Protein AF-A0A534JWH2-F1 (afdb_monomer_lite)

Structure (mmCIF, N/CA/C/O backbone):
data_AF-A0A534JWH2-F1
#
_entry.id   AF-A0A534JWH2-F1
#
loop_
_atom_site.group_PDB
_atom_site.id
_atom_site.type_symbol
_atom_site.label_atom_id
_atom_site.label_alt_id
_atom_site.label_comp_id
_atom_site.label_asym_id
_atom_site.label_entity_id
_atom_site.label_seq_id
_atom_site.pdbx_PDB_ins_code
_atom_site.Cartn_x
_atom_site.Cartn_y
_atom_site.Cartn_z
_atom_site.occupancy
_atom_site.B_iso_or_equiv
_atom_site.auth_seq_id
_atom_site.auth_comp_id
_atom_site.auth_asym_id
_atom_site.auth_atom_id
_atom_site.pdbx_PDB_model_num
ATOM 1 N N . MET A 1 1 ? 3.510 -17.615 -23.435 1.00 38.94 1 MET A N 1
ATOM 2 C CA . MET A 1 1 ? 3.957 -16.577 -22.482 1.00 38.94 1 MET A CA 1
ATOM 3 C C . MET A 1 1 ? 4.678 -17.264 -21.340 1.00 38.94 1 MET A C 1
ATOM 5 O O . MET A 1 1 ? 4.069 -18.072 -20.652 1.00 38.94 1 MET A O 1
ATOM 9 N N . ALA A 1 2 ? 5.990 -17.062 -21.230 1.00 39.25 2 ALA A N 1
ATOM 10 C CA . ALA A 1 2 ? 6.818 -17.754 -20.251 1.00 39.25 2 ALA A CA 1
ATOM 11 C C . ALA A 1 2 ? 6.549 -17.191 -18.849 1.00 39.25 2 ALA A C 1
ATOM 13 O O . ALA A 1 2 ? 6.867 -16.039 -18.563 1.00 39.25 2 ALA A O 1
ATOM 14 N N . ALA A 1 3 ? 5.953 -18.008 -17.983 1.00 42.59 3 ALA A N 1
ATOM 15 C CA . ALA A 1 3 ? 5.888 -17.740 -16.557 1.00 42.59 3 ALA A CA 1
ATOM 16 C C . ALA A 1 3 ? 7.324 -17.710 -16.005 1.00 42.59 3 ALA A C 1
ATOM 18 O O . ALA A 1 3 ? 7.996 -18.742 -15.970 1.00 42.59 3 ALA A O 1
ATOM 19 N N . ARG A 1 4 ? 7.811 -16.533 -15.595 1.00 51.34 4 ARG A N 1
ATOM 20 C CA . ARG A 1 4 ? 9.051 -16.395 -14.816 1.00 51.34 4 ARG A CA 1
ATOM 21 C C . ARG A 1 4 ? 8.847 -17.102 -13.469 1.00 51.34 4 ARG A C 1
ATOM 23 O O . ARG A 1 4 ? 8.349 -16.514 -12.517 1.00 51.34 4 ARG A O 1
ATOM 30 N N . ARG A 1 5 ? 9.202 -18.386 -13.390 1.00 51.00 5 ARG A N 1
ATOM 31 C CA . ARG A 1 5 ? 9.419 -19.087 -12.119 1.00 51.00 5 ARG A CA 1
ATOM 32 C C . ARG A 1 5 ? 10.804 -18.702 -11.592 1.00 51.00 5 ARG A C 1
ATOM 34 O O . ARG A 1 5 ? 11.798 -19.015 -12.237 1.00 51.00 5 ARG A O 1
ATOM 41 N N . GLY A 1 6 ? 10.853 -18.082 -10.413 1.00 64.50 6 GLY A N 1
ATOM 42 C CA . GLY A 1 6 ? 11.973 -18.276 -9.484 1.00 64.50 6 GLY A CA 1
ATOM 43 C C . GLY A 1 6 ? 13.019 -17.169 -9.347 1.00 64.50 6 GLY A C 1
ATOM 44 O O . GLY A 1 6 ? 14.179 -17.494 -9.117 1.00 64.50 6 GLY A O 1
ATOM 45 N N . ARG A 1 7 ? 12.656 -15.885 -9.431 1.00 71.31 7 ARG A N 1
ATOM 46 C CA . ARG A 1 7 ? 13.452 -14.838 -8.768 1.00 71.31 7 ARG A CA 1
ATOM 47 C C . ARG A 1 7 ? 12.619 -14.234 -7.653 1.00 71.31 7 ARG A C 1
ATOM 49 O O . ARG A 1 7 ? 11.486 -13.841 -7.909 1.00 71.31 7 ARG A O 1
ATOM 56 N N . SER A 1 8 ? 13.194 -14.235 -6.453 1.00 83.94 8 SER A N 1
ATOM 57 C CA . SER A 1 8 ? 12.641 -13.526 -5.306 1.00 83.94 8 SER A CA 1
ATOM 58 C C . SER A 1 8 ? 12.444 -12.061 -5.681 1.00 83.94 8 SER A C 1
ATOM 60 O O . SER A 1 8 ? 13.315 -11.471 -6.326 1.00 83.94 8 SER A O 1
ATOM 62 N N . LEU A 1 9 ? 11.298 -11.510 -5.309 1.00 88.75 9 LEU A N 1
ATOM 63 C CA . LEU A 1 9 ? 10.994 -10.089 -5.419 1.00 88.75 9 LEU A CA 1
ATOM 64 C C . LEU A 1 9 ? 11.527 -9.314 -4.216 1.00 88.75 9 LEU A C 1
ATOM 66 O O . LEU A 1 9 ? 11.559 -8.092 -4.268 1.00 88.75 9 LEU A O 1
ATOM 70 N N . VAL A 1 10 ? 11.955 -10.006 -3.155 1.00 88.69 10 VAL A N 1
ATOM 71 C CA . VAL A 1 10 ? 12.491 -9.380 -1.942 1.00 88.69 10 VAL A CA 1
ATOM 72 C C . VAL A 1 10 ? 13.653 -8.442 -2.282 1.00 88.69 10 VAL A C 1
ATOM 74 O O . VAL A 1 10 ? 14.558 -8.804 -3.035 1.00 88.69 10 VAL A O 1
ATOM 77 N N . GLY A 1 11 ? 13.610 -7.234 -1.723 1.00 86.25 11 GLY A N 1
ATOM 78 C CA . GLY A 1 11 ? 14.542 -6.136 -1.970 1.00 86.25 11 GLY A CA 1
ATOM 79 C C . GLY A 1 11 ? 14.211 -5.285 -3.198 1.00 86.25 11 GLY A C 1
ATOM 80 O O . GLY A 1 11 ? 14.865 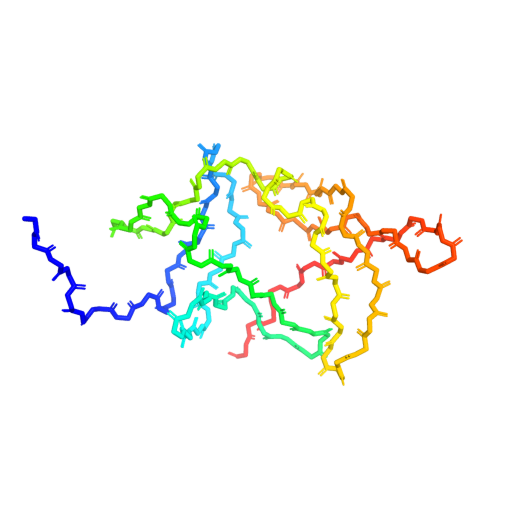-4.268 -3.409 1.00 86.25 11 GLY A O 1
ATOM 81 N N . MET A 1 12 ? 13.218 -5.656 -4.016 1.00 90.44 12 MET A N 1
ATOM 82 C CA . MET A 1 12 ? 12.790 -4.811 -5.133 1.00 90.44 12 MET A CA 1
ATOM 83 C C . MET A 1 12 ? 11.979 -3.622 -4.632 1.00 90.44 12 MET A C 1
ATOM 85 O O . MET A 1 12 ? 11.022 -3.803 -3.878 1.00 90.44 12 MET A O 1
ATOM 89 N N . THR A 1 13 ? 12.310 -2.431 -5.126 1.00 90.88 13 THR A N 1
ATOM 90 C CA . THR A 1 13 ? 11.473 -1.240 -4.973 1.00 90.88 13 THR A CA 1
ATOM 91 C C . THR A 1 13 ? 10.100 -1.485 -5.590 1.00 90.88 13 THR A C 1
ATOM 93 O O . THR A 1 13 ? 9.975 -2.110 -6.652 1.00 90.88 13 THR A O 1
ATOM 96 N N . VAL A 1 14 ? 9.072 -0.974 -4.931 1.00 91.25 14 VAL A N 1
ATOM 97 C CA . VAL A 1 14 ? 7.693 -0.965 -5.397 1.00 91.25 14 VAL A CA 1
ATOM 98 C C . VAL A 1 14 ? 7.318 0.471 -5.696 1.00 91.25 14 VAL A C 1
ATOM 100 O O . VAL A 1 14 ? 7.447 1.336 -4.839 1.00 91.25 14 VAL A O 1
ATOM 103 N N . VAL A 1 15 ? 6.876 0.710 -6.925 1.00 93.50 15 VAL A N 1
ATOM 104 C CA . VAL A 1 15 ? 6.415 2.022 -7.370 1.00 93.50 15 VAL A CA 1
ATOM 105 C C . VAL A 1 15 ? 5.011 1.918 -7.922 1.00 93.50 15 VAL A C 1
ATOM 107 O O . VAL A 1 15 ? 4.639 0.893 -8.509 1.00 93.50 15 VAL A O 1
ATOM 110 N N . ASP A 1 16 ? 4.240 2.977 -7.764 1.00 93.50 16 ASP A N 1
ATOM 111 C CA . ASP A 1 16 ? 2.917 3.052 -8.353 1.00 93.50 16 ASP A CA 1
ATOM 112 C C . ASP A 1 16 ? 2.958 3.369 -9.862 1.00 93.50 16 ASP A C 1
ATOM 114 O O . ASP A 1 16 ? 4.014 3.306 -10.505 1.00 93.50 16 ASP A O 1
ATOM 118 N N . ALA A 1 17 ? 1.793 3.610 -10.468 1.00 92.44 17 ALA A N 1
ATOM 119 C CA . ALA A 1 17 ? 1.712 3.913 -11.898 1.00 92.44 17 ALA A CA 1
ATOM 120 C C . ALA A 1 17 ? 2.278 5.296 -12.276 1.00 92.44 17 ALA A C 1
ATOM 122 O O . ALA A 1 17 ? 2.599 5.509 -13.447 1.00 92.44 17 ALA A O 1
ATOM 123 N N . GLU A 1 18 ? 2.403 6.209 -11.313 1.00 92.19 18 GLU A N 1
ATOM 124 C CA . GLU A 1 18 ? 2.912 7.573 -11.494 1.00 92.19 18 GLU A CA 1
ATOM 125 C C . GLU A 1 18 ? 4.417 7.661 -11.212 1.00 92.19 18 GLU A C 1
ATOM 127 O O . GLU A 1 18 ? 5.086 8.599 -11.640 1.00 92.19 18 GLU A O 1
ATOM 132 N N . GLY A 1 19 ? 4.978 6.614 -10.604 1.00 90.81 19 GLY A N 1
ATOM 133 C CA . GLY A 1 19 ? 6.397 6.493 -10.299 1.00 90.81 19 GLY A CA 1
ATOM 134 C C . GLY A 1 19 ? 6.729 6.784 -8.841 1.00 90.81 19 GLY A C 1
ATOM 135 O O . GLY A 1 19 ? 7.910 6.707 -8.502 1.00 90.81 19 GLY A O 1
ATOM 136 N N . VAL A 1 20 ? 5.716 7.039 -8.007 1.00 90.50 20 VAL A N 1
ATOM 137 C CA . VAL A 1 20 ? 5.861 7.260 -6.567 1.00 90.50 20 VAL A CA 1
ATOM 138 C C . VAL A 1 20 ? 6.368 5.978 -5.920 1.00 90.50 20 VAL A C 1
ATOM 140 O O . VAL A 1 20 ? 5.827 4.890 -6.148 1.00 90.50 20 VAL A O 1
ATOM 143 N N . GLU A 1 21 ? 7.434 6.086 -5.135 1.00 90.56 21 GLU A N 1
ATOM 144 C CA . GLU A 1 21 ? 7.987 4.980 -4.366 1.00 90.56 21 GLU A CA 1
ATOM 145 C C . GLU A 1 21 ? 7.089 4.667 -3.172 1.00 90.56 21 GLU A C 1
ATOM 147 O O . GLU A 1 21 ? 6.878 5.483 -2.286 1.00 90.56 21 GLU A O 1
ATOM 152 N N . VAL A 1 22 ? 6.582 3.439 -3.137 1.00 87.94 22 VAL A N 1
ATOM 153 C CA . VAL A 1 22 ? 5.712 2.932 -2.068 1.00 87.94 22 VAL A CA 1
ATOM 154 C C . VAL A 1 22 ? 6.526 2.222 -0.979 1.00 87.94 22 VAL A C 1
ATOM 156 O O . VAL A 1 22 ? 6.062 2.053 0.144 1.00 87.94 22 VAL A O 1
ATOM 159 N N . GLY A 1 23 ? 7.724 1.745 -1.323 1.00 87.06 23 GLY A N 1
ATOM 160 C CA . GLY A 1 23 ? 8.615 1.011 -0.426 1.00 87.06 23 GLY A CA 1
ATOM 161 C C . GLY A 1 23 ? 9.332 -0.135 -1.137 1.00 87.06 23 GLY A 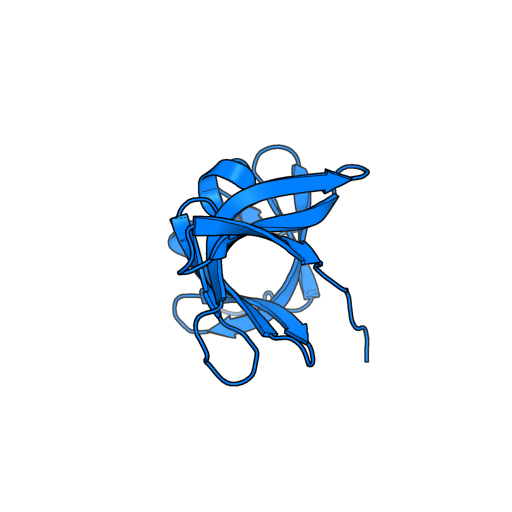C 1
ATOM 162 O O . GLY A 1 23 ? 9.541 -0.099 -2.350 1.00 87.06 23 GLY A O 1
ATOM 163 N N . TYR A 1 24 ? 9.688 -1.187 -0.397 1.00 87.12 24 TYR A N 1
ATOM 164 C CA . TYR A 1 24 ? 10.473 -2.316 -0.909 1.00 87.12 24 TYR A CA 1
ATOM 165 C C . TYR A 1 24 ? 9.836 -3.635 -0.516 1.00 87.12 24 TYR A C 1
ATOM 167 O O . TYR A 1 24 ? 9.323 -3.780 0.582 1.00 87.12 24 TYR A O 1
ATOM 175 N N . VAL A 1 25 ? 9.914 -4.657 -1.361 1.00 87.75 25 VAL A N 1
ATOM 176 C CA . VAL A 1 25 ? 9.399 -5.970 -0.966 1.00 87.75 25 VAL A CA 1
ATOM 177 C C . VAL A 1 25 ? 10.268 -6.547 0.165 1.00 87.75 25 VAL A C 1
ATOM 179 O O . VAL A 1 25 ? 11.403 -6.944 -0.079 1.00 87.75 25 VAL A O 1
ATOM 182 N N . SER A 1 26 ? 9.757 -6.642 1.390 1.00 85.25 26 SER A N 1
ATOM 183 C CA . SER A 1 26 ? 10.431 -7.304 2.518 1.00 85.25 26 SER A CA 1
ATOM 184 C C . SER A 1 26 ? 10.170 -8.815 2.553 1.00 85.25 26 SER A C 1
ATOM 186 O O . SER A 1 26 ? 10.973 -9.582 3.081 1.00 85.25 26 SER A O 1
ATOM 188 N N . GLY A 1 27 ? 9.080 -9.270 1.928 1.00 85.31 27 GLY A N 1
ATOM 189 C CA . GLY A 1 27 ? 8.677 -10.674 1.911 1.00 85.31 27 GLY A CA 1
ATOM 190 C C . GLY A 1 27 ? 7.664 -11.002 0.816 1.00 85.31 27 GLY A C 1
ATOM 191 O O . GLY A 1 27 ? 7.001 -10.126 0.255 1.00 85.31 27 GLY A O 1
ATOM 192 N N . GLU A 1 28 ? 7.512 -12.293 0.524 1.00 85.50 28 GLU A N 1
ATOM 193 C CA . GLU A 1 28 ? 6.549 -12.797 -0.456 1.00 85.50 28 GLU A CA 1
ATOM 194 C C . GLU A 1 28 ? 5.621 -13.845 0.156 1.00 85.50 28 GLU A C 1
ATOM 196 O O . GLU A 1 28 ? 6.064 -14.826 0.750 1.00 85.50 28 GLU A O 1
ATOM 201 N N . GLU A 1 29 ? 4.322 -13.675 -0.069 1.00 87.06 29 GLU A N 1
ATOM 202 C CA . GLU A 1 29 ? 3.291 -14.655 0.260 1.00 87.06 29 GLU A CA 1
ATOM 203 C C . GLU A 1 29 ? 2.494 -15.026 -1.005 1.00 87.06 29 GLU A C 1
ATOM 205 O O . GLU A 1 29 ? 2.542 -14.302 -2.006 1.00 87.06 29 GLU A O 1
ATOM 210 N N . PRO A 1 30 ? 1.730 -16.140 -1.011 1.00 82.00 30 PRO A N 1
ATOM 211 C CA . PRO A 1 30 ? 1.104 -16.663 -2.230 1.00 82.00 30 PRO A CA 1
ATOM 212 C C . PRO A 1 30 ? 0.271 -15.643 -3.024 1.00 82.00 30 PRO A C 1
ATOM 214 O O . PRO A 1 30 ? 0.293 -15.657 -4.255 1.00 82.00 30 PRO A O 1
ATOM 217 N N . ASN A 1 31 ? -0.425 -14.733 -2.331 1.00 85.31 31 ASN A N 1
ATOM 218 C CA . ASN A 1 31 ? -1.330 -13.751 -2.940 1.00 85.31 31 ASN A CA 1
ATOM 219 C C . ASN A 1 31 ? -0.984 -12.292 -2.616 1.00 85.31 31 ASN A C 1
ATOM 221 O O . ASN A 1 31 ? -1.642 -11.387 -3.138 1.00 85.31 31 ASN A O 1
ATOM 225 N N . VAL A 1 32 ? 0.029 -12.049 -1.783 1.00 86.69 32 VAL A N 1
ATOM 226 C CA . VAL A 1 32 ? 0.393 -10.703 -1.329 1.00 86.69 32 VAL A CA 1
ATOM 227 C C . VAL A 1 32 ? 1.908 -10.501 -1.355 1.00 86.69 32 VAL A C 1
ATOM 229 O O . VAL A 1 32 ? 2.679 -11.440 -1.171 1.00 86.69 32 VAL A O 1
ATOM 232 N N . LEU A 1 33 ? 2.327 -9.267 -1.609 1.00 84.00 33 LEU A N 1
ATOM 233 C CA . LEU A 1 33 ? 3.683 -8.785 -1.378 1.00 84.00 33 LEU A CA 1
ATOM 234 C C . LEU A 1 33 ? 3.716 -8.063 -0.038 1.00 84.00 33 LEU A C 1
ATOM 236 O O . LEU A 1 33 ? 2.762 -7.370 0.316 1.00 84.00 33 LEU A O 1
ATOM 240 N N . VAL A 1 34 ? 4.801 -8.232 0.703 1.00 85.75 34 VAL A N 1
ATOM 241 C CA . VAL A 1 34 ? 5.038 -7.490 1.941 1.00 85.75 34 VAL A CA 1
ATOM 242 C C . VAL A 1 34 ? 5.957 -6.340 1.615 1.00 85.75 34 VAL A C 1
ATOM 244 O O . VAL A 1 34 ? 7.021 -6.603 1.075 1.00 85.75 34 VAL A O 1
ATOM 247 N N . LEU A 1 35 ? 5.538 -5.105 1.884 1.00 83.00 35 LEU A N 1
ATOM 248 C CA . LEU A 1 35 ? 6.299 -3.900 1.520 1.00 83.00 35 LEU A CA 1
ATOM 249 C C . LEU A 1 35 ? 7.062 -3.277 2.699 1.00 83.00 35 LEU A C 1
ATOM 251 O O . LEU A 1 35 ? 7.955 -2.461 2.520 1.00 83.00 35 LEU A O 1
ATOM 255 N N . GLY A 1 36 ? 6.685 -3.649 3.915 1.00 69.06 36 GLY A N 1
ATOM 256 C CA . GLY A 1 36 ? 7.282 -3.148 5.141 1.00 69.06 36 GLY A CA 1
ATOM 257 C C . GLY A 1 36 ? 6.785 -3.983 6.304 1.00 69.06 36 GLY A C 1
ATOM 258 O O . GLY A 1 36 ? 5.615 -4.374 6.333 1.00 69.06 36 GLY A O 1
ATOM 259 N N . GLU A 1 37 ? 7.690 -4.307 7.216 1.00 59.25 37 GLU A N 1
ATOM 260 C CA . GLU A 1 37 ? 7.411 -5.003 8.467 1.00 59.25 37 GLU A CA 1
ATOM 261 C C . GLU A 1 37 ? 8.237 -4.304 9.545 1.00 59.25 37 GLU A C 1
ATOM 263 O O . GLU A 1 37 ? 9.464 -4.319 9.498 1.00 59.25 37 GLU A O 1
ATOM 268 N N . GLY A 1 38 ? 7.554 -3.622 10.460 1.00 55.16 38 GLY A N 1
ATOM 269 C CA . GLY A 1 38 ? 8.159 -2.887 11.563 1.00 55.16 38 GLY A CA 1
ATOM 270 C C . GLY A 1 38 ? 7.436 -3.189 12.869 1.00 55.16 38 GLY A C 1
ATOM 271 O O . GLY A 1 38 ? 6.389 -3.837 12.883 1.00 55.16 38 GLY A O 1
ATOM 272 N N . SER A 1 39 ? 7.966 -2.689 13.984 1.00 47.31 39 SER A N 1
ATOM 273 C CA . SER A 1 39 ? 7.351 -2.870 15.308 1.00 47.31 39 SER A CA 1
ATOM 274 C C . SER A 1 39 ? 5.920 -2.330 15.395 1.00 47.31 39 SER A C 1
ATOM 276 O O . SER A 1 39 ? 5.153 -2.799 16.228 1.00 47.31 39 SER A O 1
ATOM 278 N N . ALA A 1 40 ? 5.562 -1.373 14.533 1.00 53.34 40 ALA A N 1
ATOM 279 C CA . ALA A 1 40 ? 4.243 -0.750 14.476 1.00 53.34 40 ALA A CA 1
ATOM 280 C C . ALA A 1 40 ? 3.234 -1.468 13.557 1.00 53.34 40 ALA A C 1
ATOM 282 O O . ALA A 1 40 ? 2.045 -1.176 13.622 1.00 53.34 40 ALA A O 1
ATOM 283 N N . GLY A 1 41 ? 3.670 -2.393 12.692 1.00 64.31 41 GLY A N 1
ATOM 284 C CA . GLY A 1 41 ? 2.757 -3.080 11.778 1.00 64.31 41 GLY A CA 1
ATOM 285 C C . GLY A 1 41 ? 3.403 -3.574 10.490 1.00 64.31 41 GLY A C 1
ATOM 286 O O . GLY A 1 41 ? 4.622 -3.530 10.301 1.00 64.31 41 GLY A O 1
ATOM 287 N N . ARG A 1 42 ? 2.558 -4.076 9.584 1.00 71.94 42 ARG A N 1
ATOM 288 C CA . ARG A 1 42 ? 2.992 -4.675 8.319 1.00 71.94 42 ARG A CA 1
ATOM 289 C C . ARG A 1 42 ? 2.101 -4.265 7.149 1.00 71.94 42 ARG A C 1
ATOM 291 O O . ARG A 1 42 ? 0.901 -4.531 7.155 1.00 71.94 42 ARG A O 1
ATOM 298 N N . LEU A 1 43 ? 2.708 -3.753 6.075 1.00 79.06 43 LEU A N 1
ATOM 299 C CA . LEU A 1 43 ? 2.005 -3.416 4.835 1.00 79.06 43 LEU A CA 1
ATOM 300 C C . LEU A 1 43 ? 1.963 -4.625 3.887 1.00 79.06 43 LEU A C 1
ATOM 302 O O . LEU A 1 43 ? 2.991 -5.084 3.379 1.00 79.06 43 LEU A O 1
ATOM 306 N N . ARG A 1 44 ? 0.757 -5.151 3.638 1.00 84.00 44 ARG A N 1
ATOM 307 C CA . ARG A 1 44 ? 0.500 -6.257 2.699 1.00 84.00 44 ARG A CA 1
ATOM 308 C C . ARG A 1 44 ? -0.244 -5.754 1.468 1.00 84.00 44 ARG A C 1
ATOM 310 O O . ARG A 1 44 ? -1.395 -5.342 1.561 1.00 84.00 44 ARG A O 1
ATOM 317 N N . LEU A 1 45 ? 0.366 -5.896 0.297 1.00 86.69 45 LEU A N 1
ATOM 318 C CA . LEU A 1 45 ? -0.242 -5.521 -0.972 1.00 86.69 45 LEU A CA 1
ATOM 319 C C . LEU A 1 45 ? -0.663 -6.752 -1.775 1.00 86.69 45 LEU A C 1
ATOM 321 O O . LEU A 1 45 ? 0.146 -7.620 -2.091 1.00 86.69 45 LEU A O 1
ATOM 325 N N . GLY A 1 46 ? -1.931 -6.817 -2.178 1.00 86.94 46 GLY A N 1
ATOM 326 C CA . GLY A 1 46 ? -2.418 -7.889 -3.045 1.00 86.94 46 GLY A CA 1
ATOM 327 C C . GLY A 1 46 ? -1.704 -7.912 -4.399 1.00 86.94 46 GLY A C 1
ATOM 328 O O . GLY A 1 46 ? -1.695 -6.916 -5.117 1.00 86.94 46 GLY A O 1
ATOM 329 N N . ARG A 1 47 ? -1.214 -9.084 -4.826 1.00 88.81 47 ARG A N 1
ATOM 330 C CA . ARG A 1 47 ? -0.565 -9.272 -6.142 1.00 88.81 47 ARG A CA 1
ATOM 331 C C . ARG A 1 47 ? -1.451 -8.861 -7.326 1.00 88.81 47 ARG A C 1
ATOM 333 O O . ARG A 1 47 ? -0.946 -8.583 -8.407 1.00 88.81 47 ARG A O 1
ATOM 340 N N . ARG A 1 48 ? -2.770 -8.767 -7.123 1.00 90.44 48 ARG A N 1
ATOM 341 C CA . ARG A 1 48 ? -3.740 -8.236 -8.097 1.00 90.44 48 ARG A CA 1
ATOM 342 C C . ARG A 1 48 ? -3.454 -6.795 -8.529 1.00 90.44 48 ARG A C 1
ATOM 344 O O . ARG A 1 48 ? -3.844 -6.441 -9.639 1.00 90.44 48 ARG A O 1
ATOM 351 N N . PHE A 1 49 ? -2.797 -6.002 -7.682 1.00 90.19 49 PHE A N 1
ATOM 352 C CA . PHE A 1 49 ? -2.425 -4.616 -7.962 1.00 90.19 49 PHE A CA 1
ATOM 353 C C . PHE A 1 49 ? -1.098 -4.496 -8.713 1.00 90.19 49 PHE A C 1
ATOM 355 O O . PHE A 1 49 ? -0.784 -3.418 -9.196 1.00 90.19 49 PHE A O 1
ATOM 362 N N . VAL A 1 50 ? -0.343 -5.588 -8.869 1.00 90.94 50 VAL A N 1
ATOM 363 C CA . VAL A 1 50 ? 0.915 -5.589 -9.622 1.00 90.94 50 VAL A CA 1
ATOM 364 C C . VAL A 1 50 ? 0.613 -5.585 -11.118 1.00 90.94 50 VAL A C 1
ATOM 366 O O . VAL A 1 50 ? -0.075 -6.470 -11.632 1.00 90.94 50 VAL A O 1
ATOM 369 N N . SER A 1 51 ? 1.130 -4.577 -11.812 1.00 93.00 51 SER A N 1
ATOM 370 C CA . SER A 1 51 ? 1.066 -4.423 -13.266 1.00 93.00 51 SER A CA 1
ATOM 371 C C . SER A 1 51 ? 2.222 -5.152 -13.952 1.00 93.00 51 SER A C 1
ATOM 373 O O . SER A 1 51 ? 2.023 -5.864 -14.938 1.00 93.00 51 SER A O 1
ATOM 375 N N . GLY A 1 52 ? 3.431 -5.050 -13.390 1.00 90.94 52 GLY A N 1
ATOM 376 C CA . GLY A 1 52 ? 4.622 -5.652 -13.976 1.00 90.94 52 GLY A CA 1
ATOM 377 C C . GLY A 1 52 ? 5.791 -5.773 -13.007 1.00 90.94 52 GLY A C 1
ATOM 378 O O . GLY A 1 52 ? 5.836 -5.116 -11.971 1.00 90.94 52 GLY A O 1
ATOM 379 N N . VAL A 1 53 ? 6.737 -6.644 -13.366 1.00 91.44 53 VAL A N 1
ATOM 380 C CA . VAL A 1 53 ? 8.002 -6.842 -12.649 1.00 91.44 53 VAL A CA 1
ATOM 381 C C . VAL A 1 53 ? 9.130 -6.923 -13.673 1.00 91.44 53 VAL A C 1
ATOM 383 O O . VAL A 1 53 ? 9.251 -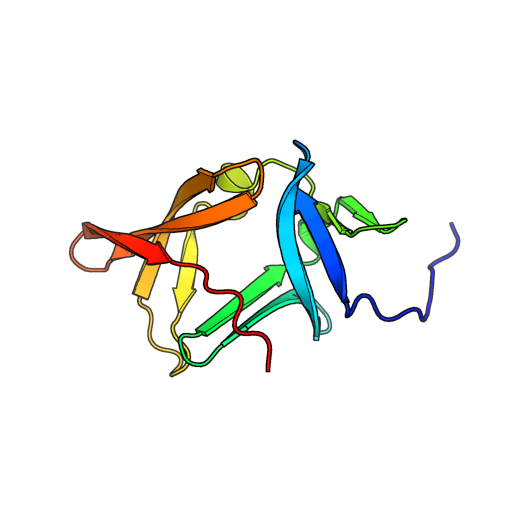7.913 -14.407 1.00 91.44 53 VAL A O 1
ATOM 386 N N . VAL A 1 54 ? 9.950 -5.874 -13.725 1.00 87.25 54 VAL A N 1
ATOM 387 C CA . VAL A 1 54 ? 11.141 -5.811 -14.587 1.00 87.25 54 VAL A CA 1
ATOM 388 C C . VAL A 1 54 ? 12.367 -5.545 -13.720 1.00 87.25 54 VAL A C 1
ATOM 390 O O . VAL A 1 54 ? 12.978 -6.510 -13.263 1.00 87.25 54 VAL A O 1
ATOM 393 N N . ASP A 1 55 ? 12.657 -4.273 -13.446 1.00 87.00 55 ASP A N 1
ATOM 394 C CA . ASP A 1 55 ? 13.737 -3.832 -12.548 1.00 87.00 55 ASP A CA 1
ATOM 395 C C . ASP A 1 55 ? 13.203 -3.409 -11.169 1.00 87.00 55 ASP A C 1
ATOM 397 O O . ASP A 1 55 ? 13.943 -3.340 -10.195 1.00 87.00 55 ASP A O 1
ATOM 401 N N . ARG A 1 56 ? 11.893 -3.158 -11.102 1.00 90.44 56 ARG A N 1
ATOM 402 C CA . ARG A 1 56 ? 11.097 -2.820 -9.921 1.00 90.44 56 ARG A CA 1
ATOM 403 C C . ARG A 1 56 ? 9.716 -3.465 -10.054 1.00 90.44 56 ARG A C 1
ATOM 405 O O . ARG A 1 56 ? 9.354 -3.930 -11.145 1.00 90.44 56 ARG A O 1
ATOM 412 N N . VAL A 1 57 ? 8.954 -3.499 -8.968 1.00 91.94 57 VAL A N 1
ATOM 413 C CA . VAL A 1 57 ? 7.534 -3.868 -8.997 1.00 91.94 57 VAL A CA 1
ATOM 414 C C . VAL A 1 57 ? 6.732 -2.614 -9.327 1.00 91.94 57 VAL A C 1
ATOM 416 O O . VAL A 1 57 ? 6.828 -1.624 -8.614 1.00 91.94 57 VAL A O 1
ATOM 419 N N . THR A 1 58 ? 5.946 -2.649 -10.399 1.00 94.25 58 THR A N 1
ATOM 420 C CA . THR A 1 58 ? 5.087 -1.526 -10.803 1.00 94.25 58 THR A CA 1
ATOM 421 C C . THR A 1 58 ? 3.632 -1.865 -10.525 1.00 94.25 58 THR A C 1
ATOM 423 O O . THR A 1 58 ? 3.178 -2.958 -10.890 1.00 94.25 58 THR A O 1
ATOM 426 N N . LEU A 1 59 ? 2.894 -0.948 -9.901 1.00 93.88 59 LEU A N 1
ATOM 427 C CA . LEU A 1 59 ? 1.473 -1.126 -9.607 1.00 93.88 59 LEU A CA 1
ATOM 428 C C . LEU A 1 59 ? 0.569 -0.675 -10.766 1.00 93.88 59 LEU A C 1
ATOM 430 O O . LEU A 1 59 ? 1.016 -0.093 -11.749 1.00 93.88 59 LEU A O 1
ATOM 434 N N . LYS A 1 60 ? -0.713 -1.041 -10.698 1.00 92.50 60 LYS A N 1
ATOM 435 C CA . LYS A 1 60 ? -1.713 -0.800 -11.755 1.00 92.50 60 LYS A CA 1
ATOM 436 C C . LYS A 1 60 ? -2.331 0.602 -11.751 1.00 92.50 60 LYS A C 1
ATOM 438 O O . LYS A 1 60 ? -3.042 0.910 -12.701 1.00 92.50 60 LYS A O 1
ATOM 443 N N . GLY A 1 61 ? -2.095 1.402 -10.718 1.00 91.88 61 GLY A N 1
ATOM 444 C CA . GLY A 1 61 ? -2.666 2.738 -10.541 1.00 91.88 61 GLY A CA 1
ATOM 445 C C . GLY A 1 61 ? -1.902 3.536 -9.480 1.00 91.88 61 GLY A C 1
ATOM 446 O O . GLY A 1 61 ? -0.909 3.005 -8.968 1.00 91.88 61 GLY A O 1
ATOM 447 N N . PRO A 1 62 ? -2.340 4.769 -9.180 1.00 91.50 62 PRO A N 1
ATOM 448 C CA . PRO A 1 62 ? -1.771 5.617 -8.133 1.00 91.50 62 PRO A CA 1
ATOM 449 C C . PRO A 1 62 ? -1.934 5.006 -6.738 1.00 91.50 62 PRO A C 1
ATOM 451 O O . PRO A 1 62 ? -2.891 4.266 -6.478 1.00 91.50 62 PRO A O 1
ATOM 454 N N . SER A 1 63 ? -1.023 5.341 -5.826 1.00 88.44 63 SER A N 1
ATOM 455 C CA . SER A 1 63 ? -1.041 4.862 -4.437 1.00 88.44 63 SER A CA 1
ATOM 456 C C . SER A 1 63 ? -2.358 5.193 -3.729 1.00 88.44 63 SER A C 1
ATOM 458 O O . SER A 1 63 ? -2.986 4.288 -3.169 1.00 88.44 63 SER A O 1
ATOM 460 N N . ALA A 1 64 ? -2.838 6.435 -3.844 1.00 88.69 64 ALA A N 1
ATOM 461 C CA . ALA A 1 64 ? -4.111 6.876 -3.271 1.00 88.69 64 ALA A CA 1
ATOM 462 C C . ALA A 1 64 ? -5.289 5.971 -3.677 1.00 88.69 64 ALA A C 1
ATOM 464 O O . ALA A 1 64 ? -6.070 5.535 -2.833 1.00 88.69 64 ALA A O 1
ATOM 465 N N . GLU A 1 65 ? -5.389 5.607 -4.959 1.00 91.25 65 GLU A N 1
ATOM 466 C CA . GLU A 1 65 ? -6.475 4.753 -5.459 1.00 91.25 65 GLU A CA 1
ATOM 467 C C . GLU A 1 65 ? -6.347 3.297 -4.998 1.00 91.25 65 GLU A C 1
ATOM 469 O O . GLU A 1 65 ? -7.348 2.622 -4.751 1.00 91.25 65 GLU A O 1
ATOM 474 N N . ILE A 1 66 ? -5.116 2.786 -4.914 1.00 89.94 66 ILE A N 1
ATOM 475 C CA . ILE A 1 66 ? -4.849 1.394 -4.537 1.00 89.94 66 ILE A CA 1
ATOM 476 C C . ILE A 1 66 ? -5.098 1.166 -3.047 1.00 89.94 66 ILE A C 1
ATOM 478 O O . ILE A 1 66 ? -5.617 0.108 -2.670 1.00 89.94 66 ILE A O 1
ATOM 482 N N . PHE A 1 67 ? -4.683 2.120 -2.214 1.00 88.50 67 PHE A N 1
ATOM 483 C CA . PHE A 1 67 ? -4.751 1.998 -0.765 1.00 88.50 67 PHE A CA 1
ATOM 484 C C . PHE A 1 67 ? -6.081 2.479 -0.189 1.00 88.50 67 PHE A C 1
ATOM 486 O O . PHE A 1 67 ? -6.472 1.984 0.866 1.00 88.50 67 PHE A O 1
ATOM 493 N N . ALA A 1 68 ? -6.819 3.353 -0.8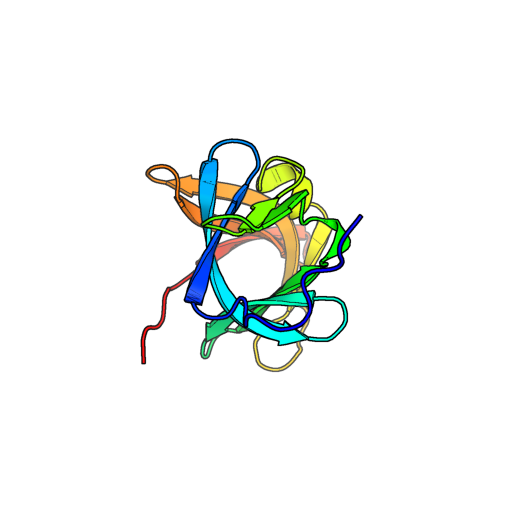79 1.00 90.56 68 ALA A N 1
ATOM 494 C CA . ALA A 1 68 ? -8.137 3.792 -0.434 1.00 90.56 68 ALA A CA 1
ATOM 495 C C . ALA A 1 68 ? -9.080 2.611 -0.142 1.00 90.56 68 ALA A C 1
ATOM 497 O O . ALA A 1 68 ? -9.254 1.680 -0.934 1.00 90.56 68 ALA A O 1
ATOM 498 N N . GLY A 1 69 ? -9.726 2.663 1.021 1.00 88.50 69 GLY A N 1
ATOM 499 C CA . GLY A 1 69 ? -10.659 1.641 1.481 1.00 88.50 69 GLY A CA 1
ATOM 500 C C . GLY A 1 69 ? -10.002 0.387 2.061 1.00 88.50 69 GLY A C 1
ATOM 501 O O . GLY A 1 69 ? -10.724 -0.537 2.438 1.00 88.50 69 GLY A O 1
ATOM 502 N N . LEU A 1 70 ? -8.669 0.315 2.136 1.00 87.44 70 LEU A N 1
ATOM 503 C CA . LEU A 1 70 ? -7.998 -0.787 2.819 1.00 87.44 70 LEU A CA 1
ATOM 504 C C . LEU A 1 70 ? -8.047 -0.607 4.336 1.00 87.44 70 LEU A C 1
ATOM 506 O O . LEU A 1 70 ? -7.921 0.501 4.853 1.00 87.44 70 LEU A O 1
ATOM 510 N N . ASN A 1 71 ? -8.185 -1.729 5.040 1.00 86.75 71 ASN A N 1
ATOM 511 C CA . ASN A 1 71 ? -8.072 -1.762 6.491 1.00 86.75 71 ASN A CA 1
ATOM 512 C C . ASN A 1 71 ? -6.608 -1.592 6.898 1.00 86.75 71 ASN A C 1
ATOM 514 O O . ASN A 1 71 ? -5.734 -2.292 6.378 1.00 86.75 71 ASN A O 1
ATOM 518 N N . VAL A 1 72 ? -6.377 -0.727 7.875 1.00 83.75 72 VAL A N 1
ATOM 519 C CA . VAL A 1 72 ? -5.113 -0.610 8.593 1.00 83.75 72 VAL A CA 1
ATOM 520 C C . VAL A 1 72 ? -5.219 -1.433 9.864 1.00 83.75 72 VAL A C 1
ATOM 522 O O . VAL A 1 72 ? -6.199 -1.343 10.603 1.00 83.75 72 VAL A O 1
ATOM 525 N N . ILE A 1 73 ? -4.224 -2.287 10.067 1.00 82.62 73 ILE A N 1
ATOM 526 C CA . ILE A 1 73 ? -4.116 -3.184 11.211 1.00 82.62 73 ILE A CA 1
ATOM 527 C C . ILE A 1 73 ? -2.715 -2.983 11.779 1.00 82.62 73 ILE A C 1
ATOM 529 O O . ILE A 1 73 ? -1.753 -2.923 11.004 1.00 82.62 73 ILE A O 1
ATOM 533 N N . ASP A 1 74 ? -2.604 -2.859 13.094 1.00 77.94 74 ASP A N 1
ATOM 534 C CA . ASP A 1 74 ? -1.311 -2.743 13.760 1.00 77.94 74 ASP A CA 1
ATOM 535 C C . ASP A 1 74 ? -0.561 -4.090 13.823 1.00 77.94 74 ASP A C 1
ATOM 537 O O . ASP A 1 74 ? -0.962 -5.104 13.235 1.00 77.94 74 ASP A O 1
ATOM 541 N N . SER A 1 75 ? 0.589 -4.105 14.496 1.00 73.81 75 SER A N 1
ATOM 542 C CA . SER A 1 75 ? 1.413 -5.306 14.665 1.00 73.81 75 SER A CA 1
ATOM 543 C C . SER A 1 75 ? 0.785 -6.375 15.567 1.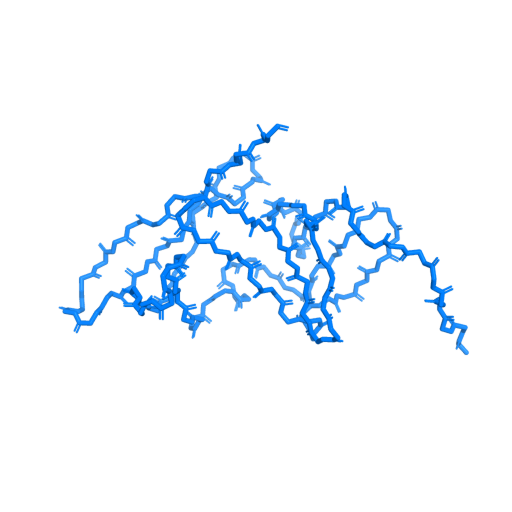00 73.81 75 SER A C 1
ATOM 545 O O . SER A 1 75 ? 1.109 -7.554 15.396 1.00 73.81 75 SER A O 1
ATOM 547 N N . ASP A 1 76 ? -0.130 -6.001 16.463 1.00 80.69 76 ASP A N 1
ATOM 548 C CA . ASP A 1 76 ? -0.849 -6.914 17.357 1.00 80.69 76 ASP A CA 1
ATOM 549 C C . ASP A 1 76 ? -2.089 -7.535 16.687 1.00 80.69 76 ASP A C 1
ATOM 551 O O . ASP A 1 76 ? -2.681 -8.495 17.194 1.00 80.69 76 ASP A O 1
ATOM 555 N N . GLY A 1 77 ? -2.440 -7.060 15.490 1.00 80.56 77 GLY A N 1
ATOM 556 C CA . GLY A 1 77 ? -3.592 -7.532 14.732 1.00 80.56 77 GLY A CA 1
ATOM 557 C C . GLY A 1 77 ? -4.873 -6.762 15.048 1.00 80.56 77 GLY A C 1
ATOM 558 O O . GLY A 1 77 ? -5.951 -7.210 14.643 1.00 80.56 77 GLY A O 1
ATOM 559 N N . GLU A 1 78 ? -4.771 -5.634 15.751 1.00 84.88 78 GLU A N 1
ATOM 560 C CA . GLU A 1 78 ? -5.894 -4.766 16.078 1.00 84.88 78 GLU A CA 1
ATOM 561 C C . GLU A 1 78 ? -6.219 -3.836 14.907 1.00 84.88 78 GLU A C 1
ATOM 563 O O . GLU A 1 78 ? -5.345 -3.349 14.186 1.00 84.88 78 GLU A O 1
ATOM 568 N N . PHE A 1 79 ? -7.514 -3.633 14.675 1.00 85.06 79 PHE A N 1
ATOM 569 C CA . PHE A 1 79 ? -7.989 -2.745 13.628 1.00 85.06 79 PHE A CA 1
ATOM 570 C C . PHE A 1 79 ? -7.779 -1.287 14.044 1.00 85.06 79 PHE A C 1
ATOM 572 O O . PHE A 1 79 ? -8.270 -0.859 15.080 1.00 85.06 79 PHE A O 1
ATOM 579 N N . VAL A 1 80 ? -7.080 -0.529 13.203 1.00 86.19 80 VAL A N 1
ATOM 580 C CA . VAL A 1 80 ? -6.786 0.893 13.432 1.00 86.19 80 VAL A CA 1
ATOM 581 C C . VAL A 1 80 ? -7.782 1.785 12.691 1.00 86.19 80 VAL A C 1
ATOM 583 O O . VAL A 1 80 ? -8.164 2.839 13.188 1.00 86.19 80 VAL A O 1
ATOM 586 N N . GLY A 1 81 ? -8.207 1.382 11.492 1.00 90.00 81 GLY A N 1
ATOM 587 C CA . GLY A 1 81 ? -9.131 2.172 10.683 1.00 90.00 81 GLY A CA 1
ATOM 588 C C . GLY A 1 81 ? -9.092 1.830 9.198 1.00 90.00 81 GLY A C 1
ATOM 589 O O . GLY A 1 81 ? -8.530 0.816 8.779 1.00 90.00 81 GLY A O 1
ATOM 590 N N . ILE A 1 82 ? -9.698 2.690 8.381 1.00 90.88 82 ILE A N 1
ATOM 591 C CA . ILE A 1 82 ? -9.759 2.558 6.921 1.00 90.88 82 ILE A CA 1
ATOM 592 C C . ILE A 1 82 ? -8.966 3.688 6.273 1.00 90.88 82 ILE A C 1
ATOM 594 O O . ILE A 1 82 ? -9.213 4.859 6.551 1.00 90.88 82 ILE A O 1
ATOM 598 N N . VAL A 1 83 ? -8.060 3.355 5.355 1.00 91.12 83 VAL A N 1
ATOM 599 C CA . VAL A 1 83 ? -7.344 4.362 4.561 1.00 91.12 83 VAL A CA 1
ATOM 600 C C . VAL A 1 83 ? -8.345 5.169 3.734 1.00 91.12 83 VAL A C 1
ATOM 602 O O . VAL A 1 83 ? -9.136 4.615 2.963 1.00 91.12 83 VAL A O 1
ATOM 605 N N . ARG A 1 84 ? -8.301 6.489 3.878 1.00 93.25 84 ARG A N 1
ATOM 606 C CA . ARG A 1 84 ? -9.078 7.445 3.084 1.00 93.25 84 ARG A CA 1
ATOM 607 C C . ARG A 1 84 ? -8.243 8.146 2.037 1.00 93.25 84 ARG A C 1
ATOM 609 O O . ARG A 1 84 ? -8.780 8.435 0.973 1.00 93.25 84 ARG A O 1
ATOM 616 N N . ASP A 1 85 ? -6.974 8.384 2.336 1.00 91.62 85 ASP A N 1
ATOM 617 C CA . ASP A 1 85 ? -6.061 9.069 1.433 1.00 91.62 85 ASP A CA 1
ATOM 618 C C . ASP A 1 85 ? -4.600 8.697 1.727 1.00 91.62 85 ASP A C 1
ATOM 620 O O . ASP A 1 85 ? -4.299 8.066 2.749 1.00 91.62 85 ASP A O 1
ATOM 624 N N . THR A 1 86 ? -3.695 9.103 0.843 1.00 89.88 86 THR A N 1
ATOM 625 C CA . THR A 1 86 ? -2.243 8.993 1.017 1.00 89.88 86 THR A CA 1
ATOM 626 C C . THR A 1 86 ? -1.608 10.374 1.096 1.00 89.88 86 THR A C 1
ATOM 628 O O . THR A 1 86 ? -2.099 11.344 0.527 1.00 89.88 86 THR A O 1
ATOM 631 N N . ASN A 1 87 ? -0.499 10.470 1.819 1.00 88.69 87 ASN A N 1
ATOM 632 C CA . ASN A 1 87 ? 0.357 11.641 1.813 1.00 88.69 87 ASN A CA 1
ATOM 633 C C . ASN A 1 87 ? 1.719 11.249 1.240 1.00 88.69 87 ASN A C 1
ATOM 635 O O . ASN A 1 87 ? 2.339 10.276 1.673 1.00 88.69 87 ASN A O 1
ATOM 639 N N . GLU A 1 88 ? 2.159 12.014 0.251 1.00 88.62 88 GLU A N 1
ATOM 640 C CA . GLU A 1 88 ? 3.346 11.740 -0.546 1.00 88.62 88 GLU A CA 1
ATOM 641 C C . GLU A 1 88 ? 4.291 12.939 -0.443 1.00 88.62 88 GLU A C 1
ATOM 643 O O . GLU A 1 88 ? 3.872 14.094 -0.556 1.00 88.62 88 GLU A O 1
ATOM 648 N N . ALA A 1 89 ? 5.571 12.667 -0.214 1.00 86.44 89 ALA A N 1
ATOM 649 C CA . ALA A 1 89 ? 6.617 13.671 -0.115 1.00 86.44 89 ALA A CA 1
ATOM 650 C C . ALA A 1 89 ? 7.812 13.237 -0.967 1.00 86.44 89 ALA A C 1
ATOM 652 O O . ALA A 1 89 ? 8.282 12.110 -0.847 1.00 86.44 89 ALA A O 1
ATOM 653 N N . ASP A 1 90 ? 8.295 14.132 -1.833 1.00 87.94 90 ASP A N 1
ATOM 654 C CA . ASP A 1 90 ? 9.450 13.889 -2.712 1.00 87.94 90 ASP A CA 1
ATOM 655 C C . ASP A 1 90 ? 9.338 12.600 -3.559 1.00 87.94 90 ASP A C 1
ATOM 657 O O . ASP A 1 90 ? 10.296 11.838 -3.678 1.00 87.94 90 ASP A O 1
ATOM 661 N N . ASP A 1 91 ? 8.162 12.358 -4.153 1.00 87.56 91 ASP A N 1
ATOM 662 C CA . ASP A 1 91 ? 7.829 11.147 -4.927 1.00 87.56 91 ASP A CA 1
ATOM 663 C C . ASP A 1 91 ? 7.931 9.838 -4.112 1.00 87.56 91 ASP A C 1
ATOM 665 O O . ASP A 1 91 ? 8.129 8.758 -4.673 1.00 87.56 91 ASP A O 1
ATOM 669 N N . VAL A 1 92 ? 7.781 9.914 -2.786 1.00 86.12 92 VAL A N 1
ATOM 670 C CA . VAL A 1 92 ? 7.745 8.768 -1.866 1.00 86.12 92 VAL A CA 1
ATOM 671 C C . VAL A 1 92 ? 6.458 8.806 -1.041 1.00 86.12 92 VAL A C 1
ATOM 673 O O . VAL A 1 92 ? 6.044 9.859 -0.558 1.00 86.12 92 VAL A O 1
ATOM 676 N N . LEU A 1 93 ? 5.828 7.647 -0.851 1.00 86.44 93 LEU A N 1
ATOM 677 C CA . LEU A 1 93 ? 4.705 7.484 0.064 1.00 86.44 93 LEU A CA 1
ATOM 678 C C . LEU A 1 93 ? 5.197 7.633 1.510 1.00 86.44 93 LEU A C 1
ATOM 680 O O . LEU A 1 93 ? 5.891 6.762 2.032 1.00 86.44 93 LEU A O 1
ATOM 684 N N . ASP A 1 94 ? 4.809 8.731 2.150 1.00 85.62 94 ASP A N 1
ATOM 685 C CA . ASP A 1 94 ? 5.231 9.089 3.504 1.00 85.62 94 ASP A CA 1
ATOM 686 C C . ASP A 1 94 ? 4.259 8.544 4.557 1.00 85.62 94 ASP A C 1
ATOM 688 O O . ASP A 1 94 ? 4.661 7.985 5.582 1.00 85.62 94 ASP A O 1
ATOM 692 N N . SER A 1 95 ? 2.954 8.691 4.314 1.00 86.88 95 SER A N 1
ATOM 693 C CA . SER A 1 95 ? 1.951 8.348 5.319 1.00 86.88 95 SER A CA 1
ATOM 694 C C . SER A 1 95 ? 0.554 8.062 4.759 1.00 86.88 95 SER A C 1
ATOM 696 O O . SER A 1 95 ? 0.217 8.425 3.631 1.00 86.88 95 SER A O 1
ATOM 698 N N . PHE A 1 96 ? -0.267 7.365 5.550 1.00 89.88 96 PHE A N 1
ATOM 699 C CA . PHE A 1 96 ? -1.674 7.093 5.251 1.00 89.88 96 PHE A CA 1
ATOM 700 C C . PHE A 1 96 ? -2.586 7.968 6.100 1.00 89.88 96 PHE A C 1
ATOM 702 O O . PHE A 1 96 ? -2.475 7.984 7.325 1.00 89.88 96 PHE A O 1
ATOM 709 N N . ILE A 1 97 ? -3.568 8.601 5.465 1.00 90.62 97 ILE A N 1
ATOM 710 C CA . ILE A 1 97 ? -4.661 9.255 6.176 1.00 90.62 97 ILE A CA 1
ATOM 711 C C . ILE A 1 97 ? -5.757 8.214 6.399 1.00 90.62 97 ILE A C 1
ATOM 713 O O . ILE A 1 97 ? -6.347 7.698 5.448 1.00 90.62 97 ILE A O 1
ATOM 717 N N . VAL A 1 98 ? -6.021 7.893 7.659 1.00 91.19 98 VAL A N 1
ATOM 718 C CA . VAL A 1 98 ? -6.896 6.798 8.085 1.00 91.19 98 VAL A CA 1
ATOM 719 C C . VAL A 1 98 ? -8.084 7.367 8.851 1.00 91.19 98 VAL A C 1
ATOM 721 O O . VAL A 1 98 ? -7.914 8.235 9.697 1.00 91.19 98 VAL A O 1
ATOM 724 N N . GLU A 1 99 ? -9.288 6.885 8.554 1.00 93.19 99 GLU A N 1
ATOM 725 C CA . GLU A 1 99 ? -10.472 7.124 9.381 1.00 93.19 99 GLU A CA 1
ATOM 726 C C . GLU A 1 99 ? -10.627 5.968 10.370 1.00 93.19 99 GLU A C 1
ATOM 728 O O . GLU A 1 99 ? -10.762 4.813 9.951 1.00 93.19 99 GLU A O 1
ATOM 733 N N . ASP A 1 100 ? -10.580 6.276 11.663 1.00 89.44 100 ASP A N 1
ATOM 734 C CA . ASP A 1 100 ? -10.766 5.298 12.736 1.00 89.44 100 ASP A CA 1
ATOM 735 C C . ASP A 1 100 ? -12.251 4.984 13.010 1.00 89.44 100 ASP A C 1
ATOM 737 O O . ASP A 1 100 ? -13.167 5.474 12.341 1.00 89.44 100 ASP A O 1
ATOM 741 N N . GLU A 1 101 ? -12.511 4.131 14.004 1.00 89.75 101 GLU A N 1
ATOM 742 C CA . GLU A 1 101 ? -13.872 3.734 14.388 1.00 89.75 101 GLU A CA 1
ATOM 743 C C . GLU A 1 101 ? -14.721 4.893 14.941 1.00 89.75 101 GLU A C 1
ATOM 745 O O . GLU A 1 101 ? -15.951 4.845 14.871 1.00 89.75 101 GLU A O 1
ATOM 750 N N . GLU A 1 102 ? -14.088 5.953 15.448 1.00 92.31 102 GLU A N 1
ATOM 751 C CA . GLU A 1 102 ? -14.750 7.161 15.949 1.00 92.31 102 GLU A CA 1
ATOM 752 C C . GLU A 1 102 ? -14.981 8.202 14.838 1.00 92.31 102 GLU A C 1
ATOM 754 O O . GLU A 1 102 ? -15.432 9.316 15.114 1.00 92.31 102 GLU A O 1
ATOM 759 N N . SER A 1 103 ? -14.725 7.839 13.573 1.00 91.00 103 SER A N 1
ATOM 760 C CA . SER A 1 103 ? -14.770 8.740 12.410 1.00 91.00 103 SER A CA 1
ATOM 761 C C . SER A 1 103 ? -13.762 9.894 12.500 1.00 91.00 103 SER A C 1
ATOM 763 O O . SER A 1 103 ? -13.967 10.965 11.918 1.00 91.00 103 SER A O 1
ATOM 765 N N . THR A 1 104 ? -12.672 9.696 13.242 1.00 92.31 104 THR A N 1
ATOM 766 C CA . THR A 1 104 ? -11.579 10.660 13.359 1.00 92.31 104 THR A CA 1
ATOM 767 C C . THR A 1 104 ? -10.519 10.365 12.307 1.00 92.31 104 THR A C 1
ATOM 769 O O . THR A 1 104 ? -10.134 9.221 12.074 1.00 92.31 104 THR A O 1
ATOM 772 N N . MET A 1 105 ? -10.032 11.425 11.659 1.00 90.56 105 MET A N 1
ATOM 773 C CA . MET A 1 105 ? -8.942 11.328 10.692 1.00 90.56 105 MET A CA 1
ATOM 774 C C . MET A 1 105 ? -7.602 11.348 11.427 1.00 90.56 105 MET A C 1
ATOM 776 O O . MET A 1 105 ? -7.241 12.356 12.039 1.00 90.56 105 MET A O 1
ATOM 780 N N . VAL A 1 106 ? -6.856 10.253 11.335 1.00 87.38 106 VAL A N 1
ATOM 781 C CA . VAL A 1 106 ? -5.525 10.086 11.922 1.00 87.38 106 VAL A CA 1
ATOM 782 C C . VAL A 1 106 ? -4.488 9.866 10.830 1.00 87.38 106 VAL A C 1
ATOM 784 O O . VAL A 1 106 ? -4.798 9.355 9.754 1.00 87.38 106 VAL A O 1
ATOM 787 N N . ASN A 1 107 ? -3.247 10.270 11.095 1.00 84.00 107 ASN A N 1
ATOM 788 C CA . ASN A 1 107 ? -2.149 10.056 10.163 1.00 84.00 107 ASN A CA 1
ATOM 789 C C . ASN A 1 107 ? -1.277 8.891 10.639 1.00 84.00 107 ASN A C 1
ATOM 791 O O . ASN A 1 107 ? -0.795 8.902 11.773 1.00 84.00 107 ASN A O 1
ATOM 795 N N . VAL A 1 108 ? -1.079 7.898 9.776 1.00 83.25 108 VAL A N 1
ATOM 796 C CA . VAL A 1 108 ? -0.246 6.724 10.038 1.00 83.25 108 VAL A CA 1
ATOM 797 C C . VAL A 1 108 ? 1.039 6.860 9.237 1.00 83.25 108 VAL A C 1
ATOM 799 O O . VAL A 1 108 ? 1.047 6.704 8.017 1.00 83.25 108 VAL A O 1
ATOM 802 N N . LEU A 1 109 ? 2.122 7.170 9.946 1.00 79.88 109 LEU A N 1
ATOM 803 C CA . LEU A 1 109 ? 3.451 7.350 9.370 1.00 79.88 109 LEU A CA 1
ATOM 804 C C . LEU A 1 109 ? 4.055 6.007 8.958 1.00 79.88 109 LEU A C 1
ATOM 806 O O . LEU A 1 109 ? 3.968 5.023 9.699 1.00 79.88 109 LEU A O 1
ATOM 810 N N . LEU A 1 110 ? 4.696 5.982 7.792 1.00 75.44 110 LEU A N 1
ATOM 811 C CA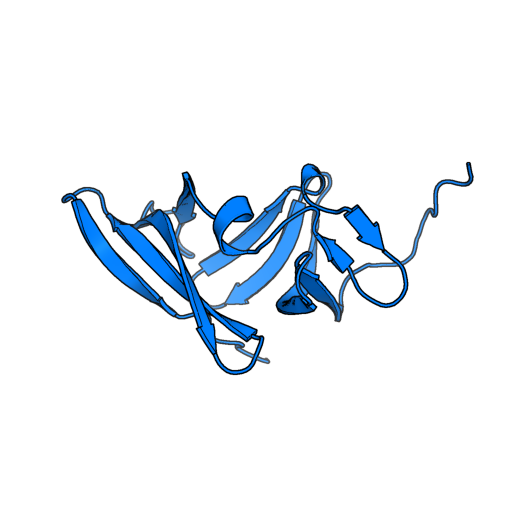 . LEU A 1 110 ? 5.456 4.834 7.322 1.00 75.44 110 LEU A CA 1
ATOM 812 C C . LEU A 1 110 ? 6.937 5.062 7.609 1.00 75.44 110 LEU A C 1
ATOM 814 O O . LEU A 1 110 ? 7.624 5.787 6.897 1.00 75.44 110 LEU A O 1
ATOM 818 N N . GLU A 1 111 ? 7.445 4.431 8.664 1.00 64.75 111 GLU A N 1
ATOM 819 C CA . GLU A 1 111 ? 8.874 4.467 8.971 1.00 64.75 111 GLU A CA 1
ATOM 820 C C . GLU A 1 111 ? 9.603 3.278 8.328 1.00 64.75 111 GLU A C 1
ATOM 822 O O . GLU A 1 111 ? 9.293 2.112 8.592 1.00 64.75 111 GLU A O 1
ATOM 827 N N . ASP A 1 112 ? 10.619 3.574 7.511 1.00 60.59 112 ASP A N 1
ATOM 828 C CA . ASP A 1 112 ? 11.581 2.582 7.019 1.00 60.59 112 ASP A CA 1
ATOM 829 C C . ASP A 1 112 ? 12.540 2.186 8.156 1.00 60.59 112 ASP A C 1
ATOM 831 O O . ASP A 1 112 ? 13.628 2.746 8.323 1.00 60.59 112 ASP A O 1
ATOM 835 N N . VAL A 1 113 ? 12.124 1.226 8.985 1.00 54.19 113 VAL A N 1
ATOM 836 C CA . VAL A 1 113 ? 12.982 0.653 10.030 1.00 54.19 113 VAL A CA 1
ATOM 837 C C . VAL A 1 113 ? 13.937 -0.357 9.391 1.00 54.19 113 VAL A C 1
ATOM 839 O O . VAL A 1 113 ? 13.656 -1.554 9.314 1.00 54.19 113 VAL A O 1
ATOM 842 N N . ARG A 1 114 ? 15.101 0.115 8.938 1.00 52.59 114 ARG A N 1
ATOM 843 C CA . ARG A 1 114 ? 16.193 -0.765 8.494 1.00 52.59 114 ARG A CA 1
ATOM 844 C C . ARG A 1 114 ? 16.890 -1.377 9.711 1.00 52.59 114 ARG A C 1
ATOM 846 O O . ARG A 1 114 ? 17.529 -0.653 10.472 1.00 52.59 114 ARG A O 1
ATOM 853 N N . SER A 1 115 ? 16.759 -2.695 9.890 1.00 48.66 115 SER A N 1
ATOM 854 C CA . SER A 1 115 ? 17.509 -3.476 10.891 1.00 48.66 115 SER A CA 1
ATOM 855 C C . SER A 1 115 ? 18.974 -3.657 10.510 1.00 48.66 115 SER A C 1
ATOM 857 O O . SER A 1 115 ? 19.200 -4.022 9.331 1.00 48.66 115 SER A O 1
#

Sequence (115 aa):
MAARRGRSLVGMTVVDAEGVEVGYVSGEEPNVLVLGEGSAGRLRLGRRFVSGVVDRVTLKGPSAEIFAGLNVIDSDGEFVGIVRDTNEADDVLDSFIVEDEESTMVNVLLEDVRS

Secondary structure (DSSP, 8-state):
---------TT-EEE-SS--EEEE--EE-SSEEEEEEETTEEEEEEGGGEEEESSSEEESS-HHHHHTTPEEEBTTS-EEEEEEEEEEETTEEEEEEEE-TTS-EEEEE------

Foldseek 3Di:
DDDPPDDDQFQAFEAEPVGQTAAGFNDDDPFWTWRDDDQFATDTAGPVQFPDDDRHTYGPHDPFVRQAQDWDATPVRHTAFGFHGFDGDPSYTAWTFGQGPVRDTDIGGDDPPDD

pLDDT: mean 82.64, std 13.12, range [38.94, 94.25]

Radius of gyration: 14.19 Å; chains: 1; bounding box: 32×33×40 Å